Protein AF-A0ABC8D7W6-F1 (afdb_monomer_lite)

Foldseek 3Di:
DDLVVQVPPPDDDLDSLVSVLVVLVVVLVVLVVVLVVLVVVLVVLVVVLVVLVVCVVPDPDDPVVVVVSVVVNVVSVVSNVVSVVVSVVSVVVSVVSVVVSVVSVVVCVVVVVVVVVVCVVVVPPDTPVNVCVVPPD

Radius of gyration: 26.74 Å; chains: 1; bounding box: 50×18×79 Å

Secondary structure (DSSP, 8-state):
--HHHHHTSSS--S-HHHHHHHHHHHHHHHHHHHHHHHHHHHHHHHHHHHHHHHHHHH----HHHHHHHHHHHHHHHHHHHHHHHHHHHHHHHHHHHHHHHHHHHHHHHHHHHHHHHHHHHTT----HHHHHHHH--

Sequence (137 aa):
MNLYKLVNLDGNVNSVASAYISAMETFLEVLKEDHKALKQALSTIDKRLSTTYHEIEKSNFNGVQGYYFAKEIKEILQKRRVIKGEKAKLKSIIKSLSSGVKNANATHDKVSKKDQELRGSLNTLIGLSDVAEDIWK

Structure (mmCIF, N/CA/C/O backbone):
data_AF-A0ABC8D7W6-F1
#
_entry.id   AF-A0ABC8D7W6-F1
#
loop_
_atom_site.group_PDB
_atom_site.id
_atom_site.type_symbol
_atom_site.label_atom_id
_atom_site.label_alt_id
_atom_site.label_comp_id
_atom_site.label_asym_id
_atom_site.label_entity_id
_atom_site.label_seq_id
_atom_site.pdbx_PDB_ins_code
_atom_site.Cartn_x
_atom_site.Cartn_y
_atom_site.Cartn_z
_atom_site.occupancy
_atom_site.B_iso_or_equiv
_atom_site.auth_seq_id
_atom_site.auth_comp_id
_atom_site.auth_asym_id
_atom_site.auth_atom_id
_atom_site.pdbx_PDB_model_num
ATOM 1 N N . MET A 1 1 ? -3.332 -9.023 -26.297 1.00 47.66 1 MET A N 1
ATOM 2 C CA . MET A 1 1 ? -2.990 -7.606 -26.048 1.00 47.66 1 MET A CA 1
ATOM 3 C C . MET A 1 1 ? -2.241 -7.127 -27.281 1.00 47.66 1 MET A C 1
ATOM 5 O O . MET A 1 1 ? -1.153 -7.620 -27.529 1.00 47.66 1 MET A O 1
ATOM 9 N N . ASN A 1 2 ? -2.894 -6.349 -28.147 1.00 52.78 2 ASN A N 1
ATOM 10 C CA . ASN A 1 2 ? -2.338 -5.973 -29.450 1.00 52.78 2 ASN A CA 1
ATOM 11 C C . ASN A 1 2 ? -1.308 -4.849 -29.242 1.00 52.78 2 ASN A C 1
ATOM 13 O O . ASN A 1 2 ? -1.670 -3.823 -28.667 1.00 52.78 2 ASN A O 1
ATOM 17 N N . LEU A 1 3 ? -0.059 -5.040 -29.685 1.00 53.19 3 LEU A N 1
ATOM 18 C CA . LEU A 1 3 ? 0.991 -4.007 -29.677 1.00 53.19 3 LEU A CA 1
ATOM 19 C C . LEU A 1 3 ? 0.491 -2.700 -30.321 1.00 53.19 3 LEU A C 1
ATOM 21 O O . LEU A 1 3 ? 0.793 -1.617 -29.828 1.00 53.19 3 LEU A O 1
ATOM 25 N N . TYR A 1 4 ? -0.403 -2.813 -31.308 1.00 51.00 4 TYR A N 1
ATOM 26 C CA . TYR A 1 4 ? -1.085 -1.703 -31.974 1.00 51.00 4 TYR A CA 1
ATOM 27 C C . TYR A 1 4 ? -1.906 -0.798 -31.035 1.00 51.00 4 TYR A C 1
ATOM 29 O O . TYR A 1 4 ? -1.997 0.405 -31.259 1.00 51.00 4 TYR A O 1
ATOM 37 N N . LYS A 1 5 ? -2.493 -1.341 -29.953 1.00 54.91 5 LYS A N 1
ATOM 38 C CA . LYS A 1 5 ? -3.239 -0.531 -28.968 1.00 54.91 5 LYS A CA 1
ATOM 39 C C . LYS A 1 5 ? -2.322 0.251 -28.024 1.00 54.91 5 LYS A C 1
ATOM 41 O O . LYS A 1 5 ? -2.768 1.250 -27.484 1.00 54.91 5 LYS A O 1
ATOM 46 N N . LEU A 1 6 ? -1.079 -0.190 -27.816 1.00 51.25 6 LEU A N 1
ATOM 47 C CA . LEU A 1 6 ? -0.109 0.507 -26.956 1.00 51.25 6 LEU A CA 1
ATOM 48 C C . LEU A 1 6 ? 0.658 1.600 -27.680 1.00 51.25 6 LEU A C 1
ATOM 50 O O . LEU A 1 6 ? 0.966 2.610 -27.066 1.00 51.25 6 LEU A O 1
ATOM 54 N N . VAL A 1 7 ? 0.935 1.410 -28.970 1.00 50.59 7 VAL A N 1
ATOM 55 C CA . VAL A 1 7 ? 1.519 2.461 -29.816 1.00 50.59 7 VAL A CA 1
ATOM 56 C C . VAL A 1 7 ? 0.527 3.621 -30.009 1.00 50.59 7 VAL A C 1
ATOM 58 O O . VAL A 1 7 ? 0.944 4.767 -30.100 1.00 50.59 7 VAL A O 1
ATOM 61 N N . ASN A 1 8 ? -0.782 3.337 -29.983 1.00 50.59 8 ASN A N 1
ATOM 62 C CA . ASN A 1 8 ? -1.859 4.326 -30.121 1.00 50.59 8 ASN A CA 1
ATOM 63 C C . ASN A 1 8 ? -2.481 4.806 -28.792 1.00 50.59 8 ASN A C 1
ATOM 65 O O . ASN A 1 8 ? -3.460 5.552 -28.818 1.00 50.59 8 ASN A O 1
ATOM 69 N N . LEU A 1 9 ? -1.958 4.389 -27.632 1.00 47.19 9 LEU A N 1
ATOM 70 C CA . LEU A 1 9 ? -2.319 5.001 -26.351 1.00 47.19 9 LEU A CA 1
ATOM 71 C C . LEU A 1 9 ? -1.556 6.330 -26.250 1.00 47.19 9 LEU A C 1
ATOM 73 O O . LEU A 1 9 ? -0.367 6.349 -25.950 1.00 47.19 9 LEU A O 1
ATOM 77 N N . ASP A 1 10 ? -2.263 7.412 -26.575 1.00 44.66 10 ASP A N 1
ATOM 78 C CA . ASP A 1 10 ? -1.848 8.813 -26.471 1.00 44.66 10 ASP A CA 1
ATOM 79 C C . ASP A 1 10 ? -0.597 9.204 -27.270 1.00 44.66 10 ASP A C 1
ATOM 81 O O . ASP A 1 10 ? 0.404 9.602 -26.690 1.00 44.66 10 ASP A O 1
ATOM 85 N N . GLY A 1 11 ? -0.679 9.124 -28.607 1.00 45.84 11 GLY A N 1
ATOM 86 C CA . GLY A 1 11 ? -0.125 10.074 -29.601 1.00 45.84 11 GLY A CA 1
ATOM 87 C C . GLY A 1 11 ? 1.317 10.613 -29.494 1.00 45.84 11 GLY A C 1
ATOM 88 O O . GLY A 1 11 ? 1.672 11.505 -30.257 1.00 45.84 11 GLY A O 1
ATOM 89 N N . ASN A 1 12 ? 2.143 10.139 -28.565 1.00 50.03 12 ASN A N 1
ATOM 90 C CA . ASN A 1 12 ? 3.451 10.706 -28.232 1.00 50.03 12 ASN A CA 1
ATOM 91 C C . ASN A 1 12 ? 4.345 9.680 -27.508 1.00 50.03 12 ASN A C 1
ATOM 93 O O . ASN A 1 12 ? 5.142 10.011 -26.627 1.00 50.03 12 ASN A O 1
ATOM 97 N N . VAL A 1 13 ? 4.178 8.395 -27.827 1.00 55.69 13 VAL A N 1
ATOM 98 C CA . VAL A 1 13 ? 4.958 7.312 -27.225 1.00 55.69 13 VAL A CA 1
ATOM 99 C C . VAL A 1 13 ? 6.083 6.917 -28.180 1.00 55.69 13 VAL A C 1
ATOM 101 O O . VAL A 1 13 ? 5.913 6.086 -29.067 1.00 55.69 13 VAL A O 1
ATOM 104 N N . ASN A 1 14 ? 7.277 7.467 -27.956 1.00 65.81 14 ASN A N 1
ATOM 105 C CA . ASN A 1 14 ? 8.483 7.115 -28.722 1.00 65.81 14 ASN A CA 1
ATOM 106 C C . ASN A 1 14 ? 8.999 5.688 -28.432 1.00 65.81 14 ASN A C 1
ATOM 108 O O . ASN A 1 14 ? 9.910 5.203 -29.103 1.00 65.81 14 ASN A O 1
ATOM 112 N N . SER A 1 15 ? 8.457 5.008 -27.412 1.00 79.69 15 SER A N 1
ATOM 113 C CA . SER A 1 15 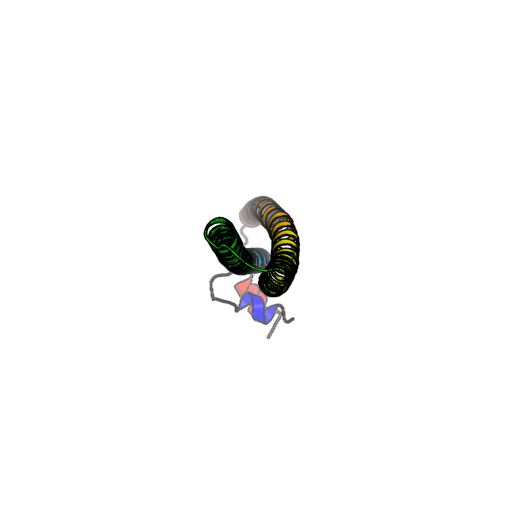? 8.876 3.669 -26.997 1.00 79.69 15 SER A CA 1
ATOM 114 C C . SER A 1 15 ? 7.748 2.903 -26.303 1.00 79.69 15 SER A C 1
ATOM 116 O O . SER A 1 15 ? 7.213 3.349 -25.292 1.00 79.69 15 SER A O 1
ATOM 118 N N . VAL A 1 16 ? 7.444 1.686 -26.765 1.00 83.12 16 VAL A N 1
ATOM 119 C CA . VAL A 1 16 ? 6.478 0.792 -26.089 1.00 83.12 16 VAL A CA 1
ATOM 120 C C . VAL A 1 16 ? 6.843 0.586 -24.615 1.00 83.12 16 VAL A C 1
ATOM 122 O O . VAL A 1 16 ? 5.972 0.548 -23.748 1.00 83.12 16 VAL A O 1
ATOM 125 N N . ALA A 1 17 ? 8.140 0.485 -24.315 1.00 87.69 17 ALA A N 1
ATOM 126 C CA . ALA A 1 17 ? 8.624 0.292 -22.956 1.00 87.69 17 ALA A CA 1
ATOM 127 C C . ALA A 1 17 ? 8.311 1.492 -22.047 1.00 87.69 17 ALA A C 1
ATOM 129 O O . ALA A 1 17 ? 7.892 1.276 -20.911 1.00 87.69 17 ALA A O 1
ATOM 130 N N . SER A 1 18 ? 8.443 2.732 -22.535 1.00 86.31 18 SER A N 1
ATOM 131 C CA . SER A 1 18 ? 8.121 3.914 -21.725 1.00 86.31 18 SER A CA 1
ATOM 132 C C . SER A 1 18 ? 6.626 3.995 -21.418 1.00 86.31 18 SER A C 1
ATOM 134 O O . SER A 1 18 ? 6.273 4.275 -20.279 1.00 86.31 18 SER A O 1
ATOM 136 N N . ALA A 1 19 ? 5.747 3.655 -22.369 1.00 84.12 19 ALA A N 1
ATOM 137 C CA . ALA A 1 19 ? 4.302 3.609 -22.113 1.00 84.12 19 ALA A CA 1
ATOM 138 C C . ALA A 1 19 ? 3.928 2.615 -21.007 1.00 84.12 19 ALA A C 1
ATOM 140 O O . ALA A 1 19 ? 3.129 2.935 -20.127 1.00 84.12 19 ALA A O 1
ATOM 141 N N . TYR A 1 20 ? 4.523 1.420 -21.008 1.00 88.44 20 TYR A N 1
ATOM 142 C CA . TYR A 1 20 ? 4.284 0.456 -19.935 1.00 88.44 20 TYR A CA 1
ATOM 143 C C . TYR A 1 20 ? 4.818 0.933 -18.586 1.00 88.44 20 TYR A C 1
ATOM 145 O O . TYR A 1 20 ? 4.162 0.708 -17.569 1.00 88.44 20 TYR A O 1
ATOM 153 N N . ILE A 1 21 ? 5.974 1.600 -18.559 1.00 90.75 21 ILE A N 1
ATOM 154 C CA . ILE A 1 21 ? 6.506 2.158 -17.314 1.00 90.75 21 ILE A CA 1
ATOM 155 C C . ILE A 1 21 ? 5.576 3.253 -16.778 1.00 90.75 21 ILE A C 1
ATOM 157 O O . ILE A 1 21 ? 5.209 3.198 -15.605 1.00 90.75 21 ILE A O 1
ATOM 161 N N . SER A 1 22 ? 5.102 4.166 -17.628 1.00 87.62 22 SER A N 1
ATOM 162 C CA . SER A 1 22 ? 4.120 5.183 -17.236 1.00 87.62 22 SER A CA 1
ATOM 163 C C . SER A 1 22 ? 2.813 4.562 -16.736 1.00 87.62 22 SER A C 1
ATOM 165 O O . SER A 1 22 ? 2.292 4.973 -15.703 1.00 87.62 22 SER A O 1
ATOM 167 N N . ALA A 1 23 ? 2.312 3.505 -17.383 1.00 88.12 23 ALA A N 1
ATOM 168 C CA . ALA A 1 23 ? 1.135 2.784 -16.897 1.00 88.12 23 ALA A CA 1
ATOM 169 C C . ALA A 1 23 ? 1.364 2.161 -15.504 1.00 88.12 23 ALA A C 1
ATOM 171 O O . ALA A 1 23 ? 0.474 2.189 -14.650 1.00 88.12 23 ALA A O 1
ATOM 172 N N . MET A 1 24 ? 2.562 1.624 -15.242 1.00 91.88 24 MET A N 1
ATOM 173 C CA . MET A 1 24 ? 2.935 1.113 -13.918 1.00 91.88 24 MET A CA 1
ATOM 174 C C . MET A 1 24 ? 3.038 2.230 -12.871 1.00 91.88 24 MET A C 1
ATOM 176 O O . MET A 1 24 ? 2.681 2.001 -11.715 1.00 91.88 24 MET A O 1
ATOM 180 N N . GLU A 1 25 ? 3.501 3.423 -13.249 1.00 92.88 25 GLU A N 1
ATOM 181 C CA . GLU A 1 25 ? 3.526 4.611 -12.385 1.00 92.88 25 GLU A CA 1
ATOM 182 C C . GLU A 1 25 ? 2.113 5.074 -12.029 1.00 92.88 25 GLU A C 1
ATOM 184 O O . GLU A 1 25 ? 1.811 5.257 -10.850 1.00 92.88 25 GLU A O 1
ATOM 189 N N . THR A 1 26 ? 1.215 5.171 -13.012 1.00 91.88 26 THR A N 1
ATOM 190 C CA . THR A 1 26 ? -0.198 5.493 -12.769 1.00 91.88 26 THR A CA 1
ATOM 191 C C . THR A 1 26 ? -0.844 4.468 -11.841 1.00 91.88 26 THR A C 1
ATOM 193 O O . THR A 1 26 ? -1.500 4.835 -10.867 1.00 91.88 26 THR A O 1
ATOM 196 N N . PHE A 1 27 ? -0.620 3.175 -12.086 1.00 93.00 27 PHE A N 1
ATOM 197 C CA . PHE A 1 27 ? -1.134 2.123 -11.213 1.00 93.00 27 PHE A CA 1
ATOM 198 C C . PHE A 1 27 ? -0.561 2.222 -9.791 1.00 93.00 27 PHE A C 1
ATOM 200 O O . PHE A 1 27 ? -1.286 2.038 -8.815 1.00 93.00 27 PHE A O 1
ATOM 207 N N . LEU A 1 28 ? 0.722 2.565 -9.648 1.00 96.69 28 LEU A N 1
ATOM 208 C CA . LEU A 1 28 ? 1.351 2.780 -8.346 1.00 96.69 28 LEU A CA 1
ATOM 209 C C . LEU A 1 28 ? 0.688 3.925 -7.562 1.00 96.69 28 LEU A C 1
ATOM 211 O O . LEU A 1 28 ? 0.562 3.807 -6.341 1.00 96.69 28 LEU A O 1
ATOM 215 N N . GLU A 1 29 ? 0.257 4.999 -8.225 1.00 95.62 29 GLU A N 1
ATOM 216 C CA . GLU A 1 29 ? -0.493 6.079 -7.570 1.00 95.62 29 GLU A CA 1
ATOM 217 C C . GLU A 1 29 ? -1.860 5.605 -7.068 1.00 95.62 29 GLU A C 1
ATOM 219 O O . GLU A 1 29 ? -2.172 5.829 -5.898 1.00 95.62 29 GLU A O 1
ATOM 224 N N . VAL A 1 30 ? -2.604 4.832 -7.867 1.00 96.50 30 VAL A N 1
ATOM 225 C CA . VAL A 1 30 ? -3.869 4.210 -7.424 1.00 96.50 30 VAL A CA 1
ATOM 226 C C . VAL A 1 30 ? -3.651 3.367 -6.161 1.00 96.50 30 VAL A C 1
ATOM 228 O O . VAL A 1 30 ? -4.353 3.529 -5.162 1.00 96.50 30 VAL A O 1
ATOM 231 N N . LEU A 1 31 ? -2.607 2.529 -6.133 1.00 97.00 31 LEU A N 1
ATOM 232 C CA . LEU A 1 31 ? -2.296 1.728 -4.943 1.00 97.00 31 LEU A CA 1
ATOM 233 C C . LEU A 1 31 ? -1.970 2.600 -3.716 1.00 97.00 31 LEU A C 1
ATOM 235 O O . LEU A 1 31 ? -2.322 2.249 -2.585 1.00 97.00 31 LEU A O 1
ATOM 239 N N . LYS A 1 32 ? -1.276 3.730 -3.901 1.00 97.75 32 LYS A N 1
ATOM 240 C CA . LYS A 1 32 ? -0.964 4.668 -2.807 1.00 97.75 32 LYS A CA 1
ATOM 241 C C . LYS A 1 32 ? -2.224 5.336 -2.260 1.00 97.75 32 LYS A C 1
ATOM 243 O O . LYS A 1 32 ? -2.313 5.517 -1.039 1.00 97.75 32 LYS A O 1
ATOM 248 N N . GLU A 1 33 ? -3.177 5.678 -3.121 1.00 98.12 33 GLU A N 1
ATOM 249 C CA . GLU A 1 33 ? -4.480 6.219 -2.728 1.00 98.12 33 GLU A CA 1
ATOM 250 C C . GLU A 1 33 ? -5.284 5.203 -1.910 1.00 98.12 33 GLU A C 1
ATOM 252 O O . GLU A 1 33 ? -5.708 5.517 -0.792 1.00 98.12 33 GLU A O 1
ATOM 257 N N . ASP A 1 34 ? -5.366 3.953 -2.363 1.00 98.25 34 ASP A N 1
ATOM 258 C CA . ASP A 1 34 ? -6.018 2.870 -1.616 1.00 98.25 34 ASP A CA 1
ATOM 259 C C . ASP A 1 34 ? -5.350 2.631 -0.254 1.00 98.25 34 ASP A C 1
ATOM 261 O O . ASP A 1 34 ? -6.002 2.489 0.788 1.00 98.25 34 ASP A O 1
ATOM 265 N N . HIS A 1 35 ? -4.016 2.661 -0.205 1.00 98.50 35 HIS A N 1
ATOM 266 C CA . HIS A 1 35 ? -3.284 2.538 1.053 1.00 98.50 35 HIS A CA 1
ATOM 267 C C . HIS A 1 35 ? -3.548 3.724 1.999 1.00 98.50 35 HIS A C 1
ATOM 269 O O . HIS A 1 35 ? -3.592 3.549 3.226 1.00 98.50 35 HIS A O 1
ATOM 275 N N . LYS A 1 36 ? -3.755 4.934 1.463 1.00 98.25 36 LYS A N 1
ATOM 276 C CA . LYS A 1 36 ? -4.174 6.109 2.242 1.00 98.25 36 LYS A CA 1
ATOM 277 C C . LYS A 1 36 ? -5.587 5.918 2.797 1.00 98.25 36 LYS A C 1
ATOM 279 O O . LYS A 1 36 ? -5.782 6.186 3.986 1.00 98.25 36 LYS A O 1
ATOM 284 N N . ALA A 1 37 ? -6.520 5.388 2.009 1.00 98.44 37 ALA A N 1
ATOM 285 C CA . ALA A 1 37 ? -7.868 5.058 2.469 1.00 98.44 37 ALA A CA 1
ATOM 286 C C . ALA A 1 37 ? -7.841 4.025 3.613 1.00 98.44 37 ALA A C 1
ATOM 288 O O . ALA A 1 37 ? -8.437 4.248 4.668 1.00 98.44 37 ALA A O 1
ATOM 289 N N . LEU A 1 38 ? -7.041 2.957 3.495 1.00 98.44 38 LEU A N 1
ATOM 290 C CA . LEU A 1 38 ? -6.852 1.973 4.574 1.00 98.44 38 LEU A CA 1
ATOM 291 C C . LEU A 1 38 ? -6.240 2.592 5.841 1.00 98.44 38 LEU A C 1
ATOM 293 O O . LEU A 1 38 ? -6.603 2.228 6.964 1.00 98.44 38 LEU A O 1
ATOM 297 N N . LYS A 1 39 ? -5.311 3.546 5.695 1.00 98.31 39 LYS A N 1
ATOM 298 C CA . LYS A 1 39 ? -4.748 4.291 6.834 1.00 98.31 39 LYS A CA 1
ATOM 299 C C . LYS A 1 39 ? -5.818 5.138 7.532 1.00 98.31 39 LYS A C 1
ATOM 301 O O . LYS A 1 39 ? -5.827 5.173 8.762 1.00 98.31 39 LYS A O 1
ATOM 306 N N . GLN A 1 40 ? -6.693 5.797 6.776 1.00 98.50 40 GLN A N 1
ATOM 307 C CA . GLN A 1 40 ? -7.804 6.581 7.322 1.00 98.50 40 GLN A CA 1
ATOM 308 C C . GLN A 1 40 ? -8.821 5.684 8.034 1.00 98.50 40 GLN A C 1
ATOM 310 O O . GLN A 1 40 ? -9.157 5.958 9.183 1.00 98.50 40 GLN A O 1
ATOM 315 N N . ALA A 1 41 ? -9.220 4.568 7.418 1.00 98.38 41 ALA A N 1
ATOM 316 C CA . ALA A 1 41 ? -10.114 3.589 8.032 1.00 98.38 41 ALA A CA 1
ATOM 317 C C . ALA A 1 41 ? -9.562 3.066 9.369 1.00 98.38 41 ALA A C 1
ATOM 319 O O . ALA A 1 41 ? -10.281 3.026 10.367 1.00 98.38 41 ALA A O 1
ATOM 320 N N . LEU A 1 42 ? -8.264 2.735 9.421 1.00 98.25 42 LEU A N 1
ATOM 321 C CA . LEU A 1 42 ? -7.611 2.320 10.663 1.00 98.25 42 LEU A CA 1
ATOM 322 C C . LEU A 1 42 ? -7.661 3.421 11.732 1.00 98.25 42 LEU A C 1
ATOM 324 O O . LEU A 1 42 ? -7.962 3.128 12.883 1.00 98.25 42 LEU A O 1
ATOM 328 N N . SER A 1 43 ? -7.421 4.680 11.351 1.00 98.38 43 SER A N 1
ATOM 329 C CA . SER A 1 43 ? -7.510 5.815 12.277 1.00 98.38 43 SER A CA 1
ATOM 330 C C . SER A 1 43 ? -8.922 6.000 12.833 1.00 98.38 43 SER A C 1
ATOM 332 O O . SER A 1 43 ? -9.067 6.261 14.023 1.00 98.38 43 SER A O 1
ATOM 334 N N . THR A 1 44 ? -9.959 5.835 12.011 1.00 98.44 44 THR A N 1
ATOM 335 C CA . THR A 1 44 ? -11.355 5.892 12.465 1.00 98.44 44 THR A CA 1
ATOM 336 C C . THR A 1 44 ? -11.661 4.788 13.476 1.00 98.44 44 THR A C 1
ATOM 338 O O . THR A 1 44 ? -12.272 5.052 14.509 1.00 98.44 44 THR A O 1
ATOM 341 N N . ILE A 1 45 ? -11.192 3.562 13.221 1.00 98.38 45 ILE A N 1
ATOM 342 C CA . ILE A 1 45 ? -11.353 2.435 14.150 1.00 98.38 45 ILE A CA 1
ATOM 343 C C . ILE A 1 45 ? -10.612 2.701 15.466 1.00 98.38 45 ILE A C 1
ATOM 345 O O . ILE A 1 45 ? -11.177 2.481 16.534 1.00 98.38 45 ILE A O 1
ATOM 349 N N . ASP A 1 46 ? -9.378 3.207 15.400 1.00 98.25 46 ASP A N 1
ATOM 350 C CA . ASP A 1 46 ? -8.574 3.534 16.584 1.00 98.25 46 ASP A CA 1
ATOM 351 C C . ASP A 1 46 ? -9.230 4.646 17.424 1.00 98.25 46 ASP A C 1
ATOM 353 O O . ASP A 1 46 ? -9.258 4.555 18.650 1.00 98.25 46 ASP A O 1
ATOM 357 N N . LYS A 1 47 ? -9.828 5.660 16.780 1.00 98.56 47 LYS A N 1
ATOM 358 C CA . LYS A 1 47 ? -10.613 6.696 17.470 1.00 98.56 47 LYS A CA 1
ATOM 359 C C . LYS A 1 47 ? -11.824 6.105 18.179 1.00 98.56 47 LYS A C 1
ATOM 361 O O . LYS A 1 47 ? -12.026 6.404 19.347 1.00 98.56 47 LYS A O 1
ATOM 366 N N . ARG A 1 48 ? -12.590 5.234 17.510 1.00 97.88 48 ARG A N 1
ATOM 367 C CA . ARG A 1 48 ? -13.738 4.564 18.138 1.00 97.88 48 ARG A CA 1
ATOM 368 C C . ARG A 1 48 ? -13.307 3.735 19.345 1.00 97.88 48 ARG A C 1
ATOM 370 O O . ARG A 1 48 ? -13.933 3.836 20.388 1.00 97.88 48 ARG A O 1
ATOM 377 N N . LEU A 1 49 ? -12.218 2.973 19.220 1.00 98.19 49 LEU A N 1
ATOM 378 C CA . LEU A 1 49 ? -11.662 2.205 20.335 1.00 98.19 49 LEU A CA 1
ATOM 379 C C . LEU A 1 49 ? -11.324 3.116 21.523 1.00 98.19 49 LEU A C 1
ATOM 381 O O . LEU A 1 49 ? -11.682 2.808 22.654 1.00 98.19 49 LEU A O 1
ATOM 385 N N . SER A 1 50 ? -10.667 4.247 21.253 1.00 98.19 50 SER A N 1
ATOM 386 C CA . SER A 1 50 ? -10.344 5.256 22.265 1.00 98.19 50 SER A CA 1
ATOM 387 C C . SER A 1 50 ? -11.596 5.829 22.932 1.00 98.19 50 SER A C 1
ATOM 389 O O . SER A 1 50 ? -11.604 5.997 24.146 1.00 98.19 50 SER A O 1
ATOM 391 N N . THR A 1 51 ? -12.644 6.123 22.160 1.00 98.06 51 THR A N 1
ATOM 392 C CA . THR A 1 51 ? -13.926 6.606 22.688 1.00 98.06 51 THR A CA 1
ATOM 393 C C . THR A 1 51 ? -14.577 5.569 23.601 1.00 98.06 51 THR A C 1
ATOM 395 O O . THR A 1 51 ? -14.928 5.915 24.722 1.00 98.06 51 THR A O 1
ATOM 398 N N . THR A 1 52 ? -14.656 4.301 23.184 1.00 97.31 52 THR A N 1
ATOM 399 C CA . THR A 1 52 ? -15.228 3.225 24.012 1.00 97.31 52 THR A CA 1
ATOM 400 C C . THR A 1 52 ? -14.443 3.038 25.314 1.00 97.31 52 THR A C 1
ATOM 402 O O . THR A 1 52 ? -15.041 2.875 26.372 1.00 97.31 52 THR A O 1
ATOM 405 N N . TYR A 1 53 ? -13.107 3.117 25.280 1.00 97.88 53 TYR A N 1
ATOM 406 C CA . TYR A 1 53 ? -12.308 3.089 26.511 1.00 97.88 53 TYR A CA 1
ATOM 407 C C . TYR A 1 53 ? -12.608 4.272 27.436 1.00 97.88 53 TYR A C 1
ATOM 409 O O . TYR A 1 53 ? -12.733 4.080 28.641 1.00 97.88 53 TYR A O 1
ATOM 417 N N . HIS A 1 54 ? -12.770 5.474 26.881 1.00 97.31 54 HIS A N 1
ATOM 418 C CA . HIS A 1 54 ? -13.104 6.669 27.661 1.00 97.31 54 HIS A CA 1
ATOM 419 C C . HIS A 1 54 ? -14.487 6.579 28.314 1.00 97.31 54 HIS A C 1
ATOM 421 O O . HIS A 1 54 ? -14.689 7.051 29.430 1.00 97.31 54 HIS A O 1
ATOM 427 N N . GLU A 1 55 ? -15.453 5.967 27.631 1.00 96.06 55 GLU A N 1
ATOM 428 C CA . GLU A 1 55 ? -16.787 5.700 28.181 1.00 96.06 55 GLU A CA 1
ATOM 429 C C . GLU A 1 55 ? -16.726 4.712 29.349 1.00 96.06 55 GLU A C 1
ATOM 431 O O . GLU A 1 55 ? -17.371 4.933 30.374 1.00 96.06 55 GLU A O 1
ATOM 436 N N . ILE A 1 56 ? -15.909 3.663 29.232 1.00 96.62 56 ILE A N 1
ATOM 437 C CA . ILE A 1 56 ? -15.663 2.700 30.315 1.00 96.62 56 ILE A CA 1
ATOM 438 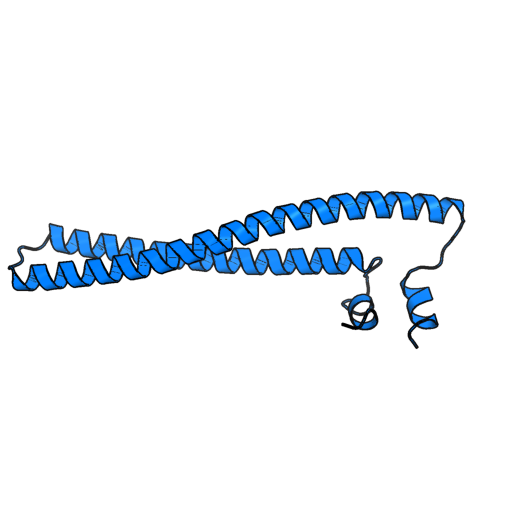C C . ILE A 1 56 ? -15.013 3.393 31.515 1.00 96.62 56 ILE A C 1
ATOM 440 O O . ILE A 1 56 ? -15.454 3.187 32.638 1.00 96.62 56 ILE A O 1
ATOM 444 N N . GLU A 1 57 ? -14.004 4.238 31.292 1.00 95.81 57 GLU A N 1
ATOM 445 C CA . GLU A 1 57 ? -13.304 4.966 32.361 1.00 95.81 57 GLU A CA 1
ATOM 446 C C . GLU A 1 57 ? -14.234 5.918 33.129 1.00 95.81 57 GLU A C 1
ATOM 448 O O . GLU A 1 57 ? -14.107 6.082 34.341 1.00 95.81 57 GLU A O 1
ATOM 453 N N . LYS A 1 58 ? -15.194 6.534 32.432 1.00 95.12 58 LYS A N 1
ATOM 454 C CA . LYS A 1 58 ? -16.126 7.508 33.014 1.00 95.12 58 LYS A CA 1
ATOM 455 C C . LYS A 1 58 ? -17.404 6.907 33.587 1.00 95.12 58 LYS A C 1
ATOM 457 O O . LYS A 1 58 ? -18.156 7.630 34.242 1.00 95.12 58 LYS A O 1
ATOM 462 N N . SER A 1 59 ? -17.702 5.643 33.305 1.00 91.94 59 SER A N 1
ATOM 463 C CA . SER A 1 59 ? -18.965 5.024 33.703 1.00 91.94 59 SER A CA 1
ATOM 464 C C . SER A 1 59 ? -18.798 4.135 34.930 1.00 91.94 59 SER A C 1
ATOM 466 O O . SER A 1 59 ? -17.889 3.318 35.019 1.00 91.94 59 SER A O 1
ATOM 468 N N . ASN A 1 60 ? -19.740 4.244 35.866 1.00 92.81 60 ASN A N 1
ATOM 469 C CA . ASN A 1 60 ? -19.989 3.180 36.832 1.00 92.81 60 ASN A CA 1
ATOM 470 C C . ASN A 1 60 ? -20.963 2.197 36.185 1.00 92.81 60 ASN A C 1
ATOM 472 O O . ASN A 1 60 ? -22.155 2.48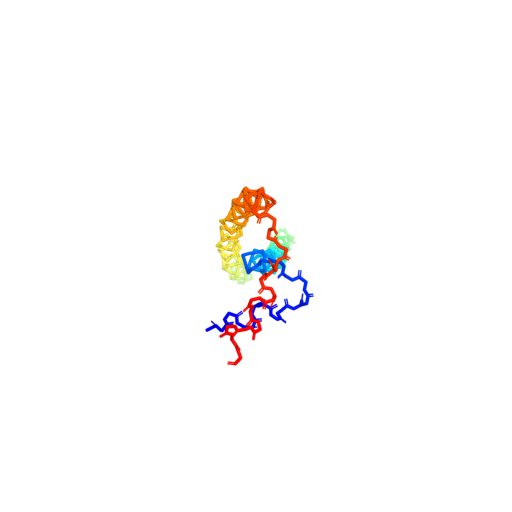7 36.070 1.00 92.81 60 ASN A O 1
ATOM 476 N N . PHE A 1 61 ? -20.446 1.060 35.728 1.00 94.62 61 PHE A N 1
ATOM 477 C CA . PHE A 1 61 ? -21.224 0.047 35.027 1.00 94.62 61 PHE A CA 1
ATOM 478 C C . PHE A 1 61 ? -21.352 -1.243 35.843 1.00 94.62 61 PHE A C 1
ATOM 480 O O . PHE A 1 61 ? -20.458 -1.632 36.592 1.00 94.62 61 PHE A O 1
ATOM 487 N N . ASN A 1 62 ? -22.483 -1.927 35.691 1.00 95.62 62 ASN A N 1
ATOM 488 C CA . ASN A 1 62 ? -22.710 -3.247 36.276 1.00 95.62 62 ASN A CA 1
ATOM 489 C C . ASN A 1 62 ? -22.167 -4.371 35.372 1.00 95.62 62 ASN A C 1
ATOM 491 O O . ASN A 1 62 ? -21.735 -4.138 34.244 1.00 95.62 62 ASN A O 1
ATOM 495 N N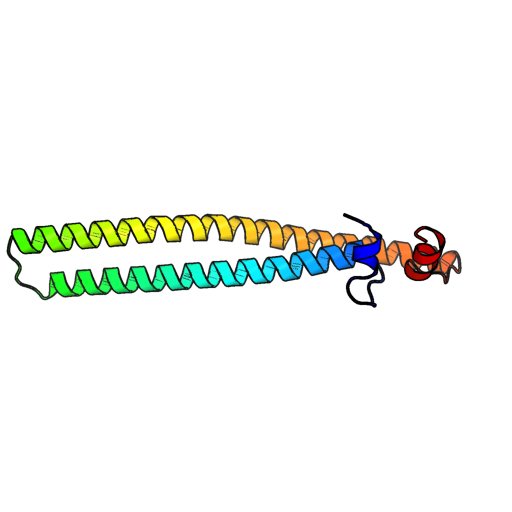 . GLY A 1 63 ? -22.230 -5.622 35.837 1.00 95.00 63 GLY A N 1
ATOM 496 C CA . GLY A 1 63 ? -21.696 -6.768 35.088 1.00 95.00 63 GLY A CA 1
ATOM 497 C C . GLY A 1 63 ? -22.307 -6.961 33.691 1.00 95.00 63 GLY A C 1
ATOM 498 O O . GLY A 1 63 ? -21.595 -7.322 32.755 1.00 95.00 63 GLY A O 1
ATOM 499 N N . VAL A 1 64 ? -23.599 -6.667 33.515 1.00 96.38 64 VAL A N 1
ATOM 500 C CA . VAL A 1 64 ? -24.280 -6.781 32.213 1.00 96.38 64 VAL A CA 1
ATOM 501 C C . VAL A 1 64 ? -23.780 -5.706 31.246 1.00 96.38 64 VAL A C 1
ATOM 503 O O . VAL A 1 64 ? -23.456 -6.005 30.099 1.00 96.38 64 VAL A O 1
ATOM 506 N N . GLN A 1 65 ? -23.656 -4.463 31.707 1.00 96.25 65 GLN A N 1
ATOM 507 C CA . GLN A 1 65 ? -23.085 -3.366 30.919 1.00 96.25 65 GLN A CA 1
ATOM 508 C C . GLN A 1 65 ? -21.612 -3.632 30.569 1.00 96.25 65 GLN A C 1
ATOM 510 O O . GLN A 1 65 ? -21.207 -3.444 29.423 1.00 96.25 65 GLN A O 1
ATOM 515 N N . GLY A 1 66 ? -20.837 -4.175 31.513 1.00 96.94 66 GLY A N 1
ATOM 516 C CA . GLY A 1 66 ? -19.457 -4.603 31.282 1.00 96.94 66 GLY A CA 1
ATOM 517 C C . GLY A 1 66 ? -19.334 -5.667 30.187 1.00 96.94 66 GLY A C 1
ATOM 518 O O . GLY A 1 66 ? -18.442 -5.585 29.342 1.00 96.94 66 GLY A O 1
ATOM 519 N N . TYR A 1 67 ? -20.262 -6.631 30.137 1.00 97.75 67 TYR A N 1
ATOM 520 C CA . TYR A 1 67 ? -20.320 -7.614 29.052 1.00 97.75 67 TYR A CA 1
ATOM 521 C C . TYR A 1 67 ? -20.531 -6.954 27.681 1.00 97.75 67 TYR A C 1
ATOM 523 O O . TYR A 1 67 ? -19.841 -7.305 26.719 1.00 97.75 67 TYR A O 1
ATOM 531 N N . TYR A 1 68 ? -21.437 -5.977 27.579 1.00 97.31 68 TYR A N 1
ATOM 532 C CA . TYR A 1 68 ? -21.671 -5.261 26.322 1.00 97.31 68 TYR A CA 1
ATOM 533 C C . TYR A 1 68 ? -20.450 -4.450 25.877 1.00 97.31 68 TYR A C 1
ATOM 535 O O . TYR A 1 68 ? -20.072 -4.542 24.709 1.00 97.31 68 TYR A O 1
ATOM 543 N N . PHE A 1 69 ? -19.772 -3.756 26.796 1.00 97.50 69 PHE A N 1
ATOM 544 C CA . PHE A 1 69 ? -18.515 -3.066 26.491 1.00 97.50 69 PHE A CA 1
ATOM 545 C C . PHE A 1 69 ? 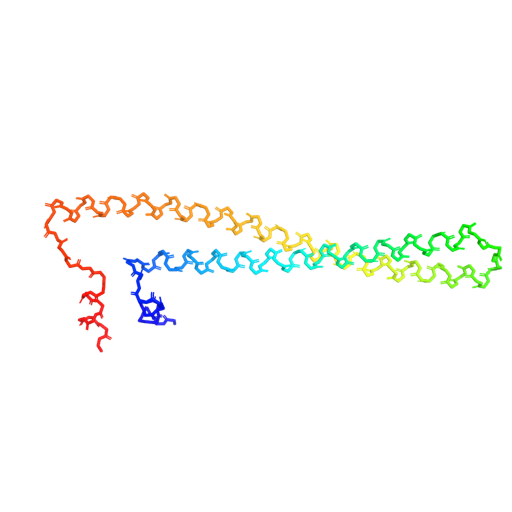-17.430 -4.025 25.995 1.00 97.50 69 PHE A C 1
ATOM 547 O O . PHE A 1 69 ? -16.778 -3.768 24.982 1.00 97.50 69 PHE A O 1
ATOM 554 N N . ALA A 1 70 ? -17.258 -5.169 26.663 1.00 97.69 70 ALA A N 1
ATOM 555 C CA . ALA A 1 70 ? -16.290 -6.178 26.246 1.00 97.69 70 ALA A CA 1
ATOM 556 C C . ALA A 1 70 ? -16.608 -6.729 24.846 1.00 97.69 70 ALA A C 1
ATOM 558 O O . ALA A 1 70 ? -15.703 -6.911 24.023 1.00 97.69 70 ALA A O 1
ATOM 559 N N . LYS A 1 71 ? -17.893 -6.966 24.552 1.00 98.19 71 LYS A N 1
ATOM 560 C CA . LYS A 1 71 ? -18.352 -7.394 23.228 1.00 98.19 71 LYS A CA 1
ATOM 561 C C . LYS A 1 71 ? -18.048 -6.337 22.164 1.00 98.19 71 LYS A C 1
ATOM 563 O O . LYS A 1 71 ? -17.482 -6.681 21.128 1.00 98.19 71 LYS A O 1
ATOM 568 N N . GLU A 1 72 ? -18.349 -5.069 22.430 1.00 97.81 72 GLU A N 1
ATOM 569 C CA . GLU A 1 72 ? -18.059 -3.976 21.501 1.00 97.81 72 GLU A CA 1
ATOM 570 C C . GLU A 1 72 ? -16.554 -3.832 21.235 1.00 97.81 72 GLU A C 1
ATOM 572 O O . GLU A 1 72 ? -16.131 -3.796 20.077 1.00 97.81 72 GLU A O 1
ATOM 577 N N . ILE A 1 73 ? -15.722 -3.830 22.281 1.00 98.44 73 ILE A N 1
ATOM 578 C CA . ILE A 1 73 ? -14.261 -3.770 22.133 1.00 98.44 73 ILE A CA 1
ATOM 579 C C . ILE A 1 73 ? -13.762 -4.933 21.273 1.00 98.44 73 ILE A C 1
ATOM 581 O O . ILE A 1 73 ? -12.952 -4.726 20.365 1.00 98.44 73 ILE A O 1
ATOM 585 N N . LYS A 1 74 ? -14.256 -6.154 21.513 1.00 98.50 74 LYS A N 1
ATOM 586 C CA . LYS A 1 74 ? -13.887 -7.330 20.715 1.00 98.50 74 LYS A CA 1
ATOM 587 C C . LYS A 1 74 ? -14.199 -7.116 19.232 1.00 98.50 74 LYS A C 1
ATOM 589 O O . LYS A 1 74 ? -13.338 -7.378 18.391 1.00 98.50 74 LYS A O 1
ATOM 594 N N . GLU A 1 75 ? -15.385 -6.611 18.906 1.00 98.38 75 GLU A N 1
ATOM 595 C CA . GLU A 1 75 ? -15.780 -6.320 17.524 1.00 98.38 75 GLU A CA 1
ATOM 596 C C . GLU A 1 75 ? -14.903 -5.230 16.885 1.00 98.38 75 GLU A C 1
ATOM 598 O O . GLU A 1 75 ? -14.465 -5.371 15.738 1.00 98.38 75 GLU A O 1
ATOM 603 N N . ILE A 1 76 ? -14.590 -4.159 17.624 1.00 98.56 76 ILE A N 1
ATOM 604 C CA . ILE A 1 76 ? -13.695 -3.085 17.168 1.00 98.56 76 ILE A CA 1
ATOM 605 C C . ILE A 1 76 ? -12.296 -3.645 16.868 1.00 98.56 76 ILE A C 1
ATOM 607 O O . ILE A 1 76 ? -11.738 -3.382 15.800 1.00 98.56 76 ILE A O 1
ATOM 611 N N . LEU A 1 77 ? -11.737 -4.462 17.766 1.00 98.56 77 LEU A N 1
ATOM 612 C CA . LEU A 1 77 ? -10.412 -5.069 17.604 1.00 98.56 77 LEU A CA 1
ATOM 613 C C . LEU A 1 77 ? -10.351 -6.047 16.422 1.00 98.56 77 LEU A C 1
ATOM 615 O O . LEU A 1 77 ? -9.346 -6.079 15.706 1.00 98.56 77 LEU A O 1
ATOM 619 N N . GLN A 1 78 ? -11.418 -6.809 16.174 1.00 98.62 78 GLN A N 1
ATOM 620 C CA . GLN A 1 78 ? -11.515 -7.683 15.002 1.00 98.62 78 GLN A CA 1
ATOM 621 C C . GLN A 1 78 ? -11.490 -6.873 13.700 1.00 98.62 78 GLN A C 1
ATOM 623 O O . GLN A 1 78 ? -10.662 -7.143 12.826 1.00 98.62 78 GLN A O 1
ATOM 628 N N . LYS A 1 79 ? -12.311 -5.818 13.598 1.00 98.50 79 LYS A N 1
ATOM 629 C CA . LYS A 1 79 ? -12.310 -4.901 12.442 1.00 98.50 79 LYS A CA 1
ATOM 630 C C . LYS A 1 79 ? -10.937 -4.257 12.246 1.00 98.50 79 LYS A C 1
ATOM 632 O O . LYS A 1 79 ? -10.401 -4.238 11.137 1.00 98.50 79 LYS A O 1
ATOM 637 N N . ARG A 1 80 ? -10.312 -3.812 13.341 1.00 98.56 80 ARG A N 1
ATOM 638 C CA . ARG A 1 80 ? -8.953 -3.258 13.340 1.00 98.56 80 ARG A CA 1
ATOM 639 C C . ARG A 1 80 ? -7.936 -4.231 12.750 1.00 98.56 80 ARG A C 1
ATOM 641 O O . ARG A 1 80 ? -7.068 -3.826 11.975 1.00 98.56 80 ARG A O 1
ATOM 648 N N . ARG A 1 81 ? -8.019 -5.514 13.120 1.00 98.56 81 ARG A N 1
ATOM 649 C CA . ARG A 1 81 ? -7.087 -6.547 12.655 1.00 98.56 81 ARG A CA 1
ATOM 650 C C . ARG A 1 81 ? -7.184 -6.760 11.148 1.00 98.56 81 ARG A C 1
ATOM 652 O O . ARG A 1 81 ? -6.134 -6.849 10.512 1.00 98.56 81 ARG A O 1
ATOM 659 N N . VAL A 1 82 ? -8.397 -6.787 10.596 1.00 98.50 82 VAL A N 1
ATOM 660 C CA . VAL A 1 82 ? -8.632 -6.918 9.149 1.00 98.50 82 VAL A CA 1
ATOM 661 C C . VAL A 1 82 ? -7.970 -5.763 8.397 1.00 98.50 82 VAL A C 1
ATOM 663 O O . VAL A 1 82 ? -7.091 -5.994 7.569 1.00 98.50 82 VAL A O 1
ATOM 666 N N . ILE A 1 83 ? -8.284 -4.515 8.764 1.00 98.50 83 ILE A N 1
ATOM 667 C CA . ILE A 1 83 ? -7.737 -3.331 8.081 1.00 98.50 83 ILE A CA 1
ATOM 668 C C . ILE A 1 83 ? -6.212 -3.242 8.222 1.00 98.50 83 ILE A C 1
ATOM 670 O O . ILE A 1 83 ? -5.512 -2.932 7.258 1.00 98.50 83 ILE A O 1
ATOM 674 N N . LYS A 1 84 ? -5.659 -3.548 9.405 1.00 98.12 84 LYS A N 1
ATOM 675 C CA . LYS A 1 84 ? -4.202 -3.570 9.613 1.00 98.12 84 LYS A CA 1
ATOM 676 C C . LYS A 1 84 ? -3.519 -4.621 8.730 1.00 98.12 84 LYS A C 1
ATOM 678 O O . LYS A 1 84 ? -2.419 -4.359 8.243 1.00 98.12 84 LYS A O 1
ATOM 683 N N . GLY A 1 85 ? -4.156 -5.777 8.539 1.00 98.56 85 GLY A N 1
ATOM 684 C CA . GLY A 1 85 ? -3.685 -6.840 7.654 1.00 98.56 85 GLY A CA 1
ATOM 685 C C . GLY A 1 85 ? -3.634 -6.390 6.197 1.00 98.56 85 GLY A C 1
ATOM 686 O O . GLY A 1 85 ? -2.563 -6.422 5.594 1.00 98.56 85 GLY A O 1
ATOM 687 N N . GLU A 1 86 ? -4.751 -5.897 5.662 1.00 98.50 86 GLU A N 1
ATOM 688 C CA . GLU A 1 86 ? -4.829 -5.432 4.268 1.00 98.50 86 GLU A CA 1
ATOM 689 C C . GLU A 1 86 ? -3.869 -4.277 3.988 1.00 98.50 86 GLU A C 1
ATOM 691 O O . GLU A 1 86 ? -3.117 -4.302 3.015 1.00 98.50 86 GLU A O 1
ATOM 696 N N . LYS A 1 87 ? -3.777 -3.313 4.909 1.00 98.38 87 LYS A N 1
ATOM 697 C CA . LYS A 1 87 ? -2.810 -2.215 4.810 1.00 98.38 87 LYS A CA 1
ATOM 698 C C . LYS A 1 87 ? -1.370 -2.724 4.713 1.00 98.38 87 LYS A C 1
ATOM 700 O O . LYS A 1 87 ? -0.579 -2.177 3.948 1.00 98.38 87 LYS A O 1
ATOM 705 N N . ALA A 1 88 ? -1.005 -3.740 5.496 1.00 98.44 88 ALA A N 1
ATOM 706 C CA . ALA A 1 88 ? 0.343 -4.302 5.472 1.00 98.44 88 ALA A CA 1
ATOM 707 C C . ALA A 1 88 ? 0.642 -5.027 4.149 1.00 98.44 88 ALA A C 1
ATOM 709 O O . ALA A 1 88 ? 1.726 -4.829 3.598 1.00 98.44 88 ALA A O 1
ATOM 710 N N . LYS A 1 89 ? -0.321 -5.799 3.626 1.00 98.56 89 LYS A N 1
ATOM 711 C CA . LYS A 1 89 ? -0.218 -6.466 2.317 1.00 98.56 89 LYS A CA 1
ATOM 712 C C . LYS A 1 89 ? -0.077 -5.450 1.181 1.00 98.56 89 LYS A C 1
ATOM 714 O O . LYS A 1 89 ? 0.826 -5.557 0.361 1.00 98.56 89 LYS A O 1
ATOM 719 N N . LEU A 1 90 ? -0.909 -4.411 1.160 1.00 98.38 90 LEU A N 1
ATOM 720 C CA . LEU A 1 90 ? -0.829 -3.389 0.117 1.00 98.38 90 LEU A CA 1
ATOM 721 C C . LEU A 1 90 ? 0.481 -2.593 0.204 1.00 98.38 90 LEU A C 1
ATOM 723 O O . LEU A 1 90 ? 1.126 -2.333 -0.809 1.00 98.38 90 LEU A O 1
ATOM 727 N N . LYS A 1 91 ? 0.945 -2.277 1.421 1.00 98.44 91 LYS A N 1
ATOM 728 C CA . LYS A 1 91 ? 2.242 -1.618 1.628 1.00 98.44 91 LYS A CA 1
ATOM 729 C C . LYS A 1 91 ? 3.409 -2.435 1.062 1.00 98.44 91 LYS A C 1
ATOM 731 O O . LYS A 1 91 ? 4.343 -1.837 0.526 1.00 98.44 91 LYS A O 1
ATOM 736 N N . SER A 1 92 ? 3.398 -3.766 1.193 1.00 98.38 92 SER A N 1
ATOM 737 C CA . SER A 1 92 ? 4.467 -4.595 0.622 1.00 98.38 92 SER A CA 1
ATOM 738 C C . SER A 1 92 ? 4.432 -4.585 -0.905 1.00 98.38 92 SER A C 1
ATOM 740 O O . SER A 1 92 ? 5.488 -4.435 -1.515 1.00 98.38 92 SER A O 1
ATOM 742 N N . ILE A 1 93 ? 3.243 -4.640 -1.515 1.00 98.06 93 ILE A N 1
ATOM 743 C CA . ILE A 1 93 ? 3.072 -4.528 -2.973 1.00 98.06 93 ILE A CA 1
ATOM 744 C C . ILE A 1 93 ? 3.584 -3.174 -3.478 1.00 98.06 93 ILE A C 1
ATOM 746 O O . ILE A 1 93 ? 4.412 -3.145 -4.385 1.00 98.06 93 ILE A O 1
ATOM 750 N N . ILE A 1 94 ? 3.176 -2.063 -2.850 1.00 98.50 94 ILE A N 1
ATOM 751 C CA . ILE A 1 94 ? 3.640 -0.708 -3.200 1.00 98.50 94 ILE A CA 1
ATOM 752 C C . ILE A 1 94 ? 5.166 -0.623 -3.146 1.00 98.50 94 ILE A C 1
ATOM 754 O O . ILE A 1 94 ? 5.786 -0.076 -4.056 1.00 98.50 94 ILE A O 1
ATOM 758 N N . LYS A 1 95 ? 5.790 -1.169 -2.093 1.00 98.31 95 LYS A N 1
ATOM 759 C CA . LYS A 1 95 ? 7.253 -1.161 -1.949 1.00 98.31 95 LYS A CA 1
ATOM 760 C C . LYS A 1 95 ? 7.930 -1.910 -3.100 1.00 98.31 95 LYS A C 1
ATOM 762 O O . LYS A 1 95 ? 8.875 -1.385 -3.688 1.00 98.31 95 LYS A O 1
ATOM 767 N N . SER A 1 96 ? 7.454 -3.114 -3.413 1.00 98.00 96 SER A N 1
ATOM 768 C CA . SER A 1 96 ? 8.007 -3.937 -4.492 1.00 98.00 96 SER A CA 1
ATOM 769 C C . SER A 1 96 ? 7.819 -3.280 -5.859 1.00 98.00 96 SER A C 1
ATOM 771 O O . SER A 1 96 ? 8.786 -3.152 -6.606 1.00 98.00 96 SER A O 1
ATOM 773 N N . LEU A 1 97 ? 6.610 -2.797 -6.162 1.00 96.50 97 LEU A N 1
ATOM 774 C CA . LEU A 1 97 ? 6.303 -2.146 -7.434 1.00 96.50 97 LEU A CA 1
ATOM 775 C C . LEU A 1 97 ? 7.089 -0.844 -7.605 1.00 96.50 97 LEU A C 1
ATOM 777 O O . LEU A 1 97 ? 7.683 -0.635 -8.654 1.00 96.50 97 LEU A O 1
ATOM 781 N N . SER A 1 98 ? 7.178 -0.008 -6.568 1.00 97.81 98 SER A N 1
ATOM 782 C CA . SER A 1 98 ? 7.953 1.238 -6.616 1.00 97.81 98 SER A CA 1
ATOM 783 C C . SER A 1 98 ? 9.434 0.987 -6.914 1.00 97.81 98 SER A C 1
ATOM 785 O O . SER A 1 98 ? 10.026 1.692 -7.731 1.00 97.81 98 SER A O 1
ATOM 787 N N . SER A 1 99 ? 10.030 -0.045 -6.307 1.00 97.75 99 SER A N 1
ATOM 788 C CA . SER A 1 99 ? 11.400 -0.447 -6.636 1.00 97.75 99 SER A CA 1
ATOM 789 C C . SER A 1 99 ? 11.514 -0.974 -8.068 1.00 97.75 99 SER A C 1
ATOM 791 O O . SER A 1 99 ? 12.492 -0.669 -8.749 1.00 97.75 99 SER A O 1
ATOM 793 N N . GLY A 1 100 ? 10.536 -1.762 -8.522 1.00 96.75 100 GLY A N 1
ATOM 794 C CA . GLY A 1 100 ? 10.490 -2.307 -9.879 1.00 96.75 100 GLY A CA 1
ATOM 795 C C . GLY A 1 100 ? 10.413 -1.212 -10.941 1.00 96.75 100 GLY A C 1
ATOM 796 O O . GLY A 1 100 ? 11.235 -1.195 -11.850 1.00 96.75 100 GLY A O 1
ATOM 797 N N . VAL A 1 101 ? 9.502 -0.252 -10.770 1.00 95.88 101 VAL A N 1
ATOM 798 C CA . VAL A 1 101 ? 9.343 0.922 -11.643 1.00 95.88 101 VAL A CA 1
ATOM 799 C C . VAL A 1 101 ? 10.634 1.735 -11.709 1.00 95.88 101 VAL A C 1
ATOM 801 O O . VAL A 1 101 ? 11.115 2.039 -12.796 1.00 95.88 101 VAL A O 1
ATOM 804 N N . LYS A 1 102 ? 11.264 2.020 -10.561 1.00 96.81 102 LYS A N 1
ATOM 805 C CA . LYS A 1 102 ? 12.542 2.749 -10.523 1.00 96.81 102 LYS A CA 1
ATOM 806 C C . LYS A 1 102 ? 13.640 2.038 -11.325 1.00 96.81 102 LYS A C 1
ATOM 808 O O . LYS A 1 102 ? 14.385 2.683 -12.059 1.00 96.81 102 LYS A O 1
ATOM 813 N N . ASN A 1 103 ? 13.740 0.717 -11.188 1.00 97.00 103 ASN A N 1
ATOM 814 C CA . ASN A 1 103 ? 14.730 -0.085 -11.909 1.00 97.00 103 ASN A CA 1
ATOM 815 C C . ASN A 1 103 ? 14.418 -0.179 -13.410 1.00 97.00 103 ASN A C 1
ATOM 817 O O . ASN A 1 103 ? 15.343 -0.145 -14.223 1.00 97.00 103 ASN A O 1
ATOM 821 N N . ALA A 1 104 ? 13.136 -0.278 -13.771 1.00 93.81 104 ALA A N 1
ATOM 822 C CA . ALA A 1 104 ? 12.677 -0.290 -15.154 1.00 93.81 104 ALA A CA 1
ATOM 823 C C . ALA A 1 104 ? 13.023 1.031 -15.852 1.00 93.81 104 ALA A C 1
ATOM 825 O O . ALA A 1 104 ? 13.682 0.990 -16.886 1.00 93.81 104 ALA A O 1
ATOM 826 N N . ASN A 1 105 ? 12.710 2.176 -15.232 1.00 94.06 105 ASN A N 1
ATOM 827 C CA . ASN A 1 105 ? 13.094 3.506 -15.722 1.00 94.06 105 ASN A CA 1
ATOM 828 C C . ASN A 1 105 ? 14.609 3.621 -15.930 1.00 94.06 105 ASN A C 1
ATOM 830 O O . ASN A 1 105 ? 15.073 3.903 -17.028 1.00 94.06 105 ASN A O 1
ATOM 834 N N . ALA A 1 106 ? 15.407 3.292 -14.909 1.00 95.56 106 ALA A N 1
ATOM 835 C CA . ALA A 1 106 ? 16.864 3.400 -15.006 1.00 95.56 106 ALA A CA 1
ATOM 836 C C . ALA A 1 106 ? 17.472 2.489 -16.089 1.00 95.56 106 ALA A C 1
ATOM 838 O O . ALA A 1 106 ? 18.528 2.794 -16.645 1.00 95.56 106 ALA A O 1
ATOM 839 N N . THR A 1 107 ? 16.844 1.344 -16.357 1.00 95.31 107 THR A N 1
ATOM 840 C CA . THR A 1 107 ? 17.277 0.426 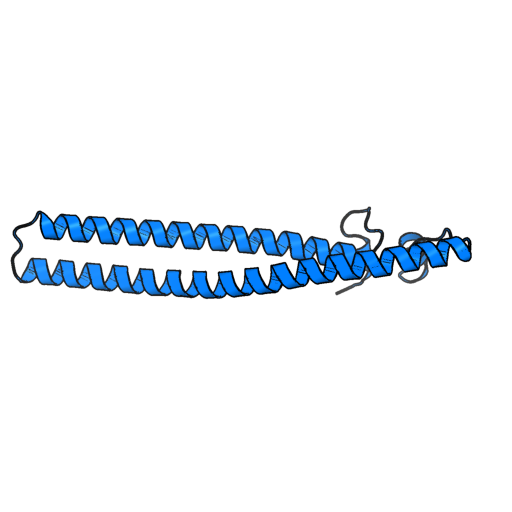-17.416 1.00 95.31 107 THR A CA 1
ATOM 841 C C . THR A 1 107 ? 16.852 0.943 -18.785 1.00 95.31 107 THR A C 1
ATOM 843 O O . THR A 1 107 ? 17.671 0.951 -19.704 1.00 95.31 107 THR A O 1
ATOM 846 N N . HIS A 1 108 ? 15.610 1.417 -18.905 1.00 93.56 108 HIS A N 1
ATOM 847 C CA . HIS A 1 108 ? 15.074 2.033 -20.116 1.00 93.56 108 HIS A CA 1
ATOM 848 C C . HIS A 1 108 ? 15.923 3.226 -20.552 1.00 93.56 108 HIS A C 1
ATOM 850 O O . HIS A 1 108 ? 16.403 3.218 -21.679 1.00 93.56 108 HIS A O 1
ATOM 856 N N . ASP A 1 109 ? 16.249 4.148 -19.644 1.00 93.06 109 ASP A N 1
ATOM 857 C CA . ASP A 1 109 ? 17.090 5.315 -19.938 1.00 93.06 109 ASP A CA 1
ATOM 858 C C . ASP A 1 109 ? 18.465 4.919 -20.491 1.00 93.06 109 ASP A C 1
ATOM 860 O O . ASP A 1 109 ? 18.973 5.514 -21.442 1.00 93.06 109 ASP A O 1
ATOM 864 N N . LYS A 1 110 ? 19.094 3.896 -19.897 1.00 95.19 110 LYS A N 1
ATOM 865 C CA . LYS A 1 110 ? 20.409 3.408 -20.337 1.00 95.19 110 LYS A CA 1
ATOM 866 C C . LYS A 1 110 ? 20.350 2.800 -21.732 1.00 95.19 110 LYS A C 1
ATOM 868 O O . LYS A 1 110 ? 21.250 3.040 -22.532 1.00 95.19 110 LYS A O 1
ATOM 873 N N . VAL A 1 111 ? 19.331 1.986 -22.005 1.00 94.38 111 VAL A N 1
ATOM 874 C CA . VAL A 1 111 ? 19.152 1.344 -23.313 1.00 94.38 111 VAL A CA 1
ATOM 875 C C . VAL A 1 111 ? 18.762 2.382 -24.362 1.00 94.38 111 VAL A C 1
ATOM 877 O O . VAL A 1 111 ? 19.341 2.383 -25.440 1.00 94.38 111 VAL A O 1
ATOM 880 N N . SER A 1 112 ? 17.867 3.311 -24.024 1.00 91.00 112 SER A N 1
ATOM 881 C CA . SER A 1 112 ? 17.417 4.383 -24.913 1.00 91.00 112 SER A CA 1
ATOM 882 C C . SER A 1 112 ? 18.567 5.293 -25.338 1.00 91.00 112 SER A C 1
ATOM 884 O O . SER A 1 112 ? 18.649 5.647 -26.507 1.00 91.00 112 SER A O 1
ATOM 886 N N . LYS A 1 113 ? 19.485 5.642 -24.426 1.00 92.06 113 LYS A N 1
ATOM 887 C CA . LYS A 1 113 ? 20.683 6.425 -24.777 1.00 92.06 113 LYS A CA 1
ATOM 888 C C . LYS A 1 113 ? 21.575 5.688 -25.774 1.00 92.06 113 LYS A C 1
ATOM 890 O O . LYS A 1 113 ? 21.962 6.262 -26.784 1.00 92.06 113 LYS A O 1
ATOM 895 N N . LYS A 1 114 ? 21.844 4.402 -25.527 1.00 93.62 114 LYS A N 1
ATOM 896 C CA . LYS A 1 114 ? 22.647 3.571 -26.438 1.00 93.62 114 LYS A CA 1
ATOM 897 C C . LYS A 1 114 ? 21.986 3.392 -27.807 1.00 93.62 114 LYS A C 1
ATOM 899 O O . LYS A 1 114 ? 22.679 3.421 -28.818 1.00 93.62 114 LYS A O 1
ATOM 904 N N . ASP A 1 115 ? 20.666 3.211 -27.843 1.00 91.69 115 ASP A N 1
ATOM 905 C CA . ASP A 1 115 ? 19.896 3.133 -29.092 1.00 91.69 115 ASP A CA 1
ATOM 906 C C . ASP A 1 115 ? 20.002 4.437 -29.891 1.00 91.69 115 ASP A C 1
ATOM 908 O O . ASP A 1 115 ? 20.286 4.412 -31.085 1.00 91.69 115 ASP A O 1
ATOM 912 N N . GLN A 1 116 ? 19.853 5.584 -29.222 1.00 88.81 116 GLN A N 1
ATOM 913 C CA . GLN A 1 116 ? 19.987 6.902 -29.848 1.00 88.81 116 GLN A CA 1
ATOM 914 C C . GLN A 1 116 ? 21.393 7.139 -30.409 1.00 88.81 116 GLN A C 1
ATOM 916 O O . GLN A 1 116 ? 21.521 7.604 -31.540 1.00 88.81 116 GLN A O 1
ATOM 921 N N . GLU A 1 117 ? 22.442 6.786 -29.661 1.00 92.56 117 GLU A N 1
ATOM 922 C CA . GLU A 1 117 ? 23.834 6.863 -30.128 1.00 92.56 117 GLU A CA 1
ATOM 923 C C . GLU A 1 117 ? 24.052 6.008 -31.387 1.00 92.56 117 GLU A C 1
ATOM 925 O O . GLU A 1 117 ? 24.595 6.487 -32.386 1.00 92.56 117 GLU A O 1
ATOM 930 N N . LEU A 1 118 ? 23.573 4.758 -31.372 1.00 92.44 118 LEU A N 1
ATOM 931 C CA . LEU A 1 118 ? 23.677 3.842 -32.506 1.00 92.44 118 LEU A CA 1
ATOM 932 C C . LEU A 1 118 ? 22.927 4.371 -33.734 1.00 92.44 118 LEU A C 1
ATOM 934 O O . LEU A 1 118 ? 23.494 4.426 -34.824 1.00 92.44 118 LEU A O 1
ATOM 938 N N . ARG A 1 119 ? 21.675 4.805 -33.570 1.00 89.56 119 ARG A N 1
ATOM 939 C CA . ARG A 1 119 ? 20.861 5.350 -34.669 1.00 89.56 119 ARG A CA 1
ATOM 940 C C . ARG A 1 119 ? 21.450 6.635 -35.233 1.00 89.56 119 ARG A C 1
ATOM 942 O O . ARG A 1 119 ? 21.426 6.810 -36.449 1.00 89.56 119 ARG A O 1
ATOM 949 N N . GLY A 1 120 ? 22.047 7.471 -34.382 1.00 89.44 120 GLY A N 1
ATOM 950 C CA . GLY A 1 120 ? 22.826 8.633 -34.800 1.00 89.44 120 GLY A CA 1
ATOM 951 C C . GLY A 1 120 ? 24.013 8.238 -35.681 1.00 89.44 120 GLY A C 1
ATOM 952 O O . GLY A 1 120 ? 24.172 8.787 -36.766 1.00 89.44 120 GLY A O 1
ATOM 953 N N . SER A 1 121 ? 24.795 7.227 -35.281 1.00 93.25 121 SER A N 1
ATOM 954 C CA . SER A 1 121 ? 25.926 6.729 -36.089 1.00 93.25 121 SER A CA 1
ATOM 955 C C . SER A 1 121 ? 25.515 6.114 -37.433 1.00 93.25 121 SER A C 1
ATOM 957 O O . SER A 1 121 ? 26.282 6.153 -38.392 1.00 93.25 121 SER A O 1
ATOM 959 N N . LEU A 1 122 ? 24.296 5.575 -37.515 1.00 92.12 122 LEU A N 1
ATOM 960 C CA . LEU A 1 122 ? 23.729 4.980 -38.725 1.00 92.12 122 LEU A CA 1
ATOM 961 C C . LEU A 1 122 ? 22.882 5.976 -39.538 1.00 92.12 122 LEU A C 1
ATOM 963 O O . LEU A 1 122 ? 22.279 5.576 -40.531 1.00 92.12 122 LEU A O 1
ATOM 967 N N . ASN A 1 123 ? 22.798 7.248 -39.120 1.00 88.75 123 ASN A N 1
ATOM 968 C CA . ASN A 1 123 ? 21.942 8.283 -39.718 1.00 88.75 123 ASN A CA 1
ATOM 969 C C . ASN A 1 123 ? 20.481 7.834 -39.925 1.00 88.75 123 ASN A C 1
ATOM 971 O O . ASN A 1 123 ? 19.834 8.181 -40.913 1.00 88.75 123 ASN A O 1
ATOM 975 N N . THR A 1 124 ? 19.952 7.025 -39.006 1.00 86.81 124 THR A N 1
ATOM 976 C CA . THR A 1 124 ? 18.584 6.506 -39.102 1.00 86.81 124 THR A CA 1
ATOM 977 C C . THR A 1 124 ? 17.600 7.514 -38.518 1.00 86.81 124 THR A C 1
ATOM 979 O O . THR A 1 124 ? 17.603 7.751 -37.311 1.00 86.81 124 THR A O 1
ATOM 982 N N . LEU A 1 125 ? 16.739 8.077 -39.370 1.00 79.69 125 LEU A N 1
ATOM 983 C CA . LEU A 1 125 ? 15.733 9.076 -38.980 1.00 79.69 125 LEU A CA 1
ATOM 984 C C . LEU A 1 125 ? 14.328 8.492 -38.769 1.00 79.69 125 LEU A C 1
ATOM 986 O O . LEU A 1 125 ? 13.486 9.166 -38.186 1.00 79.69 125 LEU A O 1
ATOM 990 N N . ILE A 1 126 ? 14.080 7.255 -39.215 1.00 82.50 126 ILE A N 1
ATOM 991 C CA . ILE A 1 126 ? 12.772 6.598 -39.072 1.00 82.50 126 ILE A CA 1
ATOM 992 C C . ILE A 1 126 ? 12.523 6.177 -37.623 1.00 82.50 126 ILE A C 1
ATOM 994 O O . ILE A 1 126 ? 13.414 5.609 -36.989 1.00 82.50 126 ILE A O 1
ATOM 998 N N . GLY A 1 127 ? 11.332 6.454 -37.099 1.00 78.81 127 GLY A N 1
ATOM 999 C CA . GLY A 1 127 ? 10.851 6.143 -35.755 1.00 78.81 127 GLY A CA 1
ATOM 1000 C C . GLY A 1 127 ? 10.023 4.858 -35.674 1.00 78.81 127 GLY A C 1
ATOM 1001 O O . GLY A 1 127 ? 9.718 4.214 -36.673 1.00 78.81 127 GLY A O 1
ATOM 1002 N N . LEU A 1 128 ? 9.637 4.474 -34.451 1.00 78.31 128 LEU A N 1
ATOM 1003 C CA . LEU A 1 128 ? 8.744 3.326 -34.245 1.00 78.31 128 LEU A CA 1
ATOM 1004 C C . LEU A 1 128 ? 7.367 3.553 -34.891 1.00 78.31 128 LEU A C 1
ATOM 1006 O O . LEU A 1 128 ? 6.786 2.599 -35.394 1.00 78.31 128 LEU A O 1
ATOM 1010 N N . SER A 1 129 ? 6.867 4.792 -34.880 1.00 74.12 129 SER A N 1
ATOM 1011 C CA . SER A 1 129 ? 5.620 5.192 -35.546 1.00 74.12 129 SER A CA 1
ATOM 1012 C C . SER A 1 129 ? 5.641 4.852 -37.032 1.00 74.12 129 SER A C 1
ATOM 1014 O O . SER A 1 129 ? 4.723 4.205 -37.525 1.00 74.12 129 SER A O 1
ATOM 1016 N N . ASP A 1 130 ? 6.733 5.213 -37.704 1.00 76.81 130 ASP A N 1
ATOM 1017 C CA . ASP A 1 130 ? 6.876 5.088 -39.154 1.00 76.81 130 ASP A CA 1
ATOM 1018 C C . ASP A 1 130 ? 6.872 3.612 -39.569 1.00 76.81 130 ASP A C 1
ATOM 1020 O O . ASP A 1 130 ? 6.259 3.226 -40.555 1.00 76.81 130 ASP A O 1
ATOM 1024 N N . VAL A 1 131 ? 7.503 2.756 -38.759 1.00 80.06 131 VAL A N 1
ATOM 1025 C CA . VAL A 1 131 ? 7.560 1.308 -38.998 1.00 80.06 131 VAL A CA 1
ATOM 1026 C C . VAL A 1 131 ? 6.259 0.604 -38.589 1.00 80.06 131 VAL A C 1
ATOM 1028 O O . VAL A 1 131 ? 5.873 -0.399 -39.191 1.00 80.06 131 VAL A O 1
ATOM 1031 N N . ALA A 1 132 ? 5.569 1.097 -37.558 1.00 72.69 132 ALA A N 1
ATOM 1032 C CA . ALA A 1 132 ? 4.340 0.486 -37.060 1.00 72.69 132 ALA A CA 1
ATOM 1033 C C . ALA A 1 132 ? 3.211 0.512 -38.105 1.00 72.69 132 ALA A C 1
ATOM 1035 O O . ALA A 1 132 ? 2.455 -0.458 -38.197 1.00 72.69 132 ALA A O 1
ATOM 1036 N N . GLU A 1 133 ? 3.119 1.580 -38.901 1.00 67.75 133 GLU A N 1
ATOM 1037 C CA . GLU A 1 133 ? 2.144 1.707 -39.994 1.00 67.75 133 GLU A CA 1
ATOM 1038 C C . GLU A 1 133 ? 2.405 0.740 -41.156 1.00 67.75 133 GLU A C 1
ATOM 1040 O O . GLU A 1 133 ? 1.462 0.305 -41.819 1.00 67.75 133 GLU A O 1
ATOM 1045 N N . ASP A 1 134 ? 3.664 0.376 -41.393 1.00 72.25 134 ASP A N 1
ATOM 1046 C CA . ASP A 1 134 ? 4.043 -0.535 -42.474 1.00 72.25 134 ASP A CA 1
ATOM 1047 C C . ASP A 1 134 ? 3.873 -2.009 -42.090 1.00 72.25 134 ASP A C 1
ATOM 1049 O O . ASP A 1 134 ? 3.520 -2.834 -42.933 1.00 72.25 134 ASP A O 1
ATOM 1053 N N . ILE A 1 135 ? 4.103 -2.353 -40.819 1.00 71.12 135 ILE A N 1
ATOM 1054 C CA . ILE A 1 135 ? 4.059 -3.743 -40.338 1.00 71.12 135 ILE A CA 1
ATOM 1055 C C . ILE A 1 135 ? 2.647 -4.181 -39.930 1.00 71.12 135 ILE A C 1
ATOM 1057 O O . ILE A 1 135 ? 2.291 -5.343 -40.128 1.00 71.12 135 ILE A O 1
ATOM 1061 N N . TRP A 1 136 ? 1.853 -3.294 -39.323 1.00 66.88 136 TRP A N 1
ATOM 1062 C CA . TRP A 1 136 ? 0.580 -3.658 -38.681 1.00 66.88 136 TRP A CA 1
ATOM 1063 C C . TRP A 1 136 ? -0.660 -3.045 -39.345 1.00 66.88 136 TRP A C 1
ATOM 1065 O O . TRP A 1 136 ? -1.639 -2.753 -38.656 1.00 66.88 136 TRP A O 1
ATOM 1075 N N . LYS A 1 137 ? -0.623 -2.866 -40.668 1.00 57.41 137 LYS A N 1
ATOM 1076 C CA . LYS A 1 137 ? -1.826 -2.611 -41.477 1.00 57.41 137 LYS A CA 1
ATOM 1077 C C . LYS A 1 137 ? -2.813 -3.776 -41.435 1.00 57.41 137 LYS A C 1
ATOM 1079 O O . LYS A 1 137 ? -2.363 -4.942 -41.500 1.00 57.41 137 LYS A O 1
#

pLDDT: mean 88.88, std 14.76, range [44.66, 98.62]

Organism: Bacillus velezensis (NCBI:txid492670)